Protein AF-A0A3M1PYC6-F1 (afdb_monomer)

Mean predicted aligned error: 16.78 Å

Sequence (121 aa):
MTETTEITPIEIKALVEDLHRRFEEFKHAHEAALAEERLQGAADPLLEEKMDRLSREMSRIEREIRALAAAPERPGPASSDEGGSEDPEYKQAFLDGYLRRGLERPLKELEAKALTTGVPA

Structure (mmCIF, N/CA/C/O backbone):
data_AF-A0A3M1PYC6-F1
#
_entry.id   AF-A0A3M1PYC6-F1
#
loop_
_atom_site.group_PDB
_atom_site.id
_atom_site.type_symbol
_atom_site.label_atom_id
_atom_site.label_alt_id
_atom_site.label_comp_id
_atom_site.label_asym_id
_atom_site.label_entity_id
_atom_site.label_seq_id
_atom_site.pdbx_PDB_ins_code
_atom_site.Cartn_x
_atom_site.Cartn_y
_atom_site.Cartn_z
_atom_site.occupancy
_atom_site.B_iso_or_equiv
_atom_site.auth_seq_id
_atom_site.auth_comp_id
_atom_site.auth_asym_id
_atom_site.auth_atom_id
_atom_site.pdbx_PDB_model_num
ATOM 1 N N . MET A 1 1 ? 10.520 8.390 -28.444 1.00 35.34 1 MET A N 1
ATOM 2 C CA . MET A 1 1 ? 11.169 8.813 -27.191 1.00 35.34 1 MET A CA 1
ATOM 3 C C . MET A 1 1 ? 10.460 8.095 -26.063 1.00 35.34 1 MET A C 1
ATOM 5 O O . MET A 1 1 ? 9.374 8.499 -25.681 1.00 35.34 1 MET A O 1
ATOM 9 N N . THR A 1 2 ? 10.985 6.943 -25.660 1.00 33.22 2 THR A N 1
ATOM 10 C CA . THR A 1 2 ? 10.527 6.216 -24.474 1.00 33.22 2 THR A CA 1
ATOM 11 C C . THR A 1 2 ? 11.379 6.718 -23.319 1.00 33.22 2 THR A C 1
ATOM 13 O O . THR A 1 2 ? 12.556 6.380 -23.242 1.00 33.22 2 THR A O 1
ATOM 16 N N . GLU A 1 3 ? 10.818 7.603 -22.499 1.00 43.28 3 GLU A N 1
ATOM 17 C CA . GLU A 1 3 ? 11.414 8.008 -21.228 1.00 43.28 3 GLU A CA 1
ATOM 18 C C . GLU A 1 3 ? 11.545 6.754 -20.358 1.00 43.28 3 GLU A C 1
ATOM 20 O O . GLU A 1 3 ? 10.562 6.226 -19.840 1.00 43.28 3 GLU A O 1
ATOM 25 N N . THR A 1 4 ? 12.762 6.226 -20.257 1.00 45.50 4 THR A N 1
ATOM 26 C CA . THR A 1 4 ? 13.138 5.336 -19.164 1.00 45.50 4 THR A CA 1
ATOM 27 C C . THR A 1 4 ? 13.011 6.177 -17.904 1.00 45.50 4 THR A C 1
ATOM 29 O O . THR A 1 4 ? 13.834 7.057 -17.672 1.00 45.50 4 THR A O 1
ATOM 32 N N . THR A 1 5 ? 11.942 5.972 -17.136 1.00 58.59 5 THR A N 1
ATOM 33 C CA . THR A 1 5 ? 11.813 6.529 -15.790 1.00 58.59 5 THR A CA 1
ATOM 34 C C . THR A 1 5 ? 12.964 5.970 -14.960 1.00 58.59 5 THR A C 1
ATOM 36 O O . THR A 1 5 ? 12.886 4.857 -14.440 1.00 58.59 5 THR A O 1
ATOM 39 N N . GLU A 1 6 ? 14.077 6.700 -14.914 1.00 56.94 6 GLU A N 1
ATOM 40 C CA . GLU A 1 6 ? 15.147 6.456 -13.960 1.00 56.94 6 GLU A CA 1
ATOM 41 C C . GLU A 1 6 ? 14.542 6.608 -12.573 1.00 56.94 6 GLU A C 1
ATOM 43 O O . GLU A 1 6 ? 14.152 7.697 -12.162 1.00 56.94 6 GLU A O 1
ATOM 48 N N . ILE A 1 7 ? 14.417 5.491 -11.868 1.00 61.50 7 ILE A N 1
ATOM 49 C CA . ILE A 1 7 ? 13.916 5.476 -10.503 1.00 61.50 7 ILE A CA 1
ATOM 50 C C . ILE A 1 7 ? 14.971 6.165 -9.654 1.00 61.50 7 ILE A C 1
ATOM 52 O O . ILE A 1 7 ? 16.032 5.599 -9.375 1.00 61.50 7 ILE A O 1
ATOM 56 N N . THR A 1 8 ? 14.709 7.408 -9.267 1.00 75.50 8 THR A N 1
ATOM 57 C CA . THR A 1 8 ? 15.704 8.164 -8.516 1.00 75.50 8 THR A CA 1
ATOM 58 C C . THR A 1 8 ? 15.659 7.761 -7.037 1.00 75.50 8 THR A C 1
ATOM 60 O O . THR A 1 8 ? 14.581 7.559 -6.470 1.00 75.50 8 THR A O 1
ATOM 63 N N . PRO A 1 9 ? 16.808 7.699 -6.338 1.00 73.50 9 PRO A N 1
ATOM 64 C CA . PRO A 1 9 ? 16.846 7.462 -4.889 1.00 73.50 9 PRO A CA 1
ATOM 65 C C . PRO A 1 9 ? 15.990 8.457 -4.082 1.00 73.50 9 PRO A C 1
ATOM 67 O O . PRO A 1 9 ? 15.574 8.168 -2.960 1.00 73.50 9 PRO A O 1
ATOM 70 N N . ILE A 1 10 ? 15.723 9.632 -4.661 1.00 81.44 10 ILE A N 1
ATOM 71 C CA . ILE A 1 10 ? 14.887 10.691 -4.093 1.00 81.44 10 ILE A CA 1
ATOM 72 C C . ILE A 1 10 ? 13.408 10.284 -4.100 1.00 81.44 10 ILE A C 1
ATOM 74 O O . ILE A 1 10 ? 12.738 10.453 -3.082 1.00 81.44 10 ILE A O 1
ATOM 78 N N . GLU A 1 11 ? 12.907 9.701 -5.191 1.00 79.00 11 GLU A N 1
ATOM 79 C CA . GLU A 1 11 ? 11.522 9.212 -5.278 1.00 79.00 11 GLU A CA 1
ATOM 80 C C . GLU A 1 11 ? 11.265 8.064 -4.305 1.00 79.00 11 GLU A C 1
ATOM 82 O O . GLU A 1 11 ? 10.254 8.061 -3.604 1.00 79.00 11 GLU A O 1
ATOM 87 N N . ILE A 1 12 ? 12.214 7.130 -4.184 1.00 80.62 12 ILE A N 1
ATOM 88 C CA . ILE A 1 12 ? 12.123 6.037 -3.207 1.00 80.62 12 ILE A CA 1
ATOM 89 C C . ILE A 1 12 ? 12.046 6.606 -1.786 1.00 80.62 12 ILE A C 1
ATOM 91 O O . ILE A 1 12 ? 11.201 6.189 -0.995 1.00 80.62 12 ILE A O 1
ATOM 95 N N . LYS A 1 13 ? 12.887 7.594 -1.459 1.00 86.69 13 LYS A N 1
ATOM 96 C CA . LYS A 1 13 ? 12.871 8.235 -0.139 1.00 86.69 13 LYS A CA 1
ATOM 97 C C . LYS A 1 13 ? 11.537 8.935 0.144 1.00 86.69 13 LYS A C 1
ATOM 99 O O . LYS A 1 13 ? 11.010 8.782 1.243 1.00 86.69 13 LYS A O 1
ATOM 104 N N . ALA A 1 14 ? 10.980 9.647 -0.836 1.00 88.00 14 ALA A N 1
ATOM 105 C CA . ALA A 1 14 ? 9.687 10.316 -0.703 1.00 88.00 14 ALA A CA 1
ATOM 106 C C . ALA A 1 14 ? 8.536 9.318 -0.483 1.00 88.00 14 ALA A C 1
ATOM 108 O O . ALA A 1 14 ? 7.695 9.532 0.388 1.00 88.00 14 ALA A O 1
ATOM 109 N N . LEU A 1 15 ? 8.525 8.197 -1.213 1.00 83.44 15 LEU A N 1
ATOM 110 C CA . LEU A 1 15 ? 7.536 7.128 -1.029 1.00 83.44 15 LEU A CA 1
ATOM 111 C C . LEU A 1 15 ? 7.633 6.473 0.355 1.00 83.44 15 LEU A C 1
ATOM 113 O O . LEU A 1 15 ? 6.611 6.175 0.972 1.00 83.44 15 LEU A O 1
ATOM 117 N N . VAL A 1 16 ? 8.850 6.266 0.864 1.00 86.00 16 VAL A N 1
ATOM 118 C CA . VAL A 1 16 ? 9.071 5.707 2.206 1.00 86.00 16 VAL A CA 1
ATOM 119 C C . VAL A 1 16 ? 8.617 6.678 3.298 1.00 86.00 16 VAL A C 1
ATOM 121 O O . VAL A 1 16 ? 8.007 6.260 4.279 1.00 86.00 16 VAL A O 1
ATOM 124 N N . GLU A 1 17 ? 8.868 7.976 3.138 1.00 91.50 17 GLU A N 1
ATOM 125 C CA . GLU A 1 17 ? 8.376 8.996 4.068 1.00 91.50 17 GLU A CA 1
ATOM 126 C C . GLU A 1 17 ? 6.841 9.081 4.071 1.00 91.50 17 GLU A C 1
ATOM 128 O O . GLU A 1 17 ? 6.220 9.156 5.133 1.00 91.50 17 GLU A O 1
ATOM 133 N N . ASP A 1 18 ? 6.217 8.978 2.897 1.00 88.38 18 ASP A N 1
ATOM 134 C CA . ASP A 1 18 ? 4.762 8.923 2.753 1.00 88.38 18 ASP A CA 1
ATOM 135 C C . ASP A 1 18 ? 4.154 7.677 3.419 1.00 88.38 18 ASP A C 1
ATOM 137 O O . ASP A 1 18 ? 3.142 7.767 4.121 1.00 88.38 18 ASP A O 1
ATOM 141 N N . LEU A 1 19 ? 4.813 6.523 3.266 1.00 85.38 19 LEU A N 1
ATOM 142 C CA . LEU A 1 19 ? 4.452 5.283 3.951 1.00 85.38 19 LEU A CA 1
ATOM 143 C C . LEU A 1 19 ? 4.547 5.434 5.475 1.00 85.38 19 LEU A C 1
ATOM 145 O O . LEU A 1 19 ? 3.606 5.068 6.178 1.00 85.38 19 LEU A O 1
ATOM 149 N N . HIS A 1 20 ? 5.648 5.993 5.989 1.00 91.62 20 HIS A N 1
ATOM 150 C CA . HIS A 1 20 ? 5.818 6.220 7.425 1.00 91.62 20 HIS A CA 1
ATOM 151 C C . HIS A 1 20 ? 4.739 7.146 7.988 1.00 91.62 20 HIS A C 1
ATOM 153 O O . HIS A 1 20 ? 4.154 6.832 9.022 1.00 91.62 20 HIS A O 1
ATOM 159 N N . ARG A 1 21 ? 4.417 8.246 7.297 1.00 91.19 21 ARG A N 1
ATOM 160 C CA . ARG A 1 21 ? 3.365 9.169 7.739 1.00 91.19 21 ARG A CA 1
ATOM 161 C C . ARG A 1 21 ? 2.008 8.471 7.841 1.00 91.19 21 ARG A C 1
ATOM 163 O O . ARG A 1 21 ? 1.361 8.550 8.882 1.00 91.19 21 ARG A O 1
ATOM 170 N N . ARG A 1 22 ? 1.610 7.729 6.800 1.00 84.50 22 ARG A N 1
ATOM 171 C CA . ARG A 1 22 ? 0.362 6.945 6.815 1.00 84.50 22 ARG A CA 1
ATOM 172 C C . ARG A 1 22 ? 0.356 5.884 7.920 1.00 84.50 22 ARG A C 1
ATOM 174 O O . ARG A 1 22 ? -0.689 5.628 8.509 1.00 84.50 22 ARG A O 1
ATOM 181 N N . PHE A 1 23 ? 1.503 5.277 8.221 1.00 87.75 23 PHE A N 1
ATOM 182 C CA . PHE A 1 23 ? 1.616 4.279 9.283 1.00 87.75 23 PHE A CA 1
ATOM 183 C C . PHE A 1 23 ? 1.438 4.876 10.686 1.00 87.75 23 PHE A C 1
ATOM 185 O O . PHE A 1 23 ? 0.773 4.274 11.529 1.00 87.75 23 PHE A O 1
ATOM 192 N N . GLU A 1 24 ? 1.980 6.067 10.944 1.00 92.19 24 GLU A N 1
ATOM 193 C CA . GLU A 1 24 ? 1.736 6.763 12.213 1.00 92.19 24 GLU A CA 1
ATOM 194 C C . GLU A 1 24 ? 0.266 7.190 12.352 1.00 92.19 24 GLU A C 1
ATOM 196 O O . GLU A 1 24 ? -0.338 7.008 13.409 1.00 92.19 24 GLU A O 1
ATOM 201 N N . GLU A 1 25 ? -0.356 7.673 11.272 1.00 88.50 25 GLU A N 1
ATOM 202 C CA . GLU A 1 25 ? -1.794 7.978 11.254 1.00 88.50 25 GLU A CA 1
ATOM 203 C C . GLU A 1 25 ? -2.659 6.732 11.518 1.00 88.50 25 GLU A C 1
ATOM 205 O O . GLU A 1 25 ? -3.645 6.807 12.258 1.00 88.50 25 GLU A O 1
ATOM 210 N N . PHE A 1 26 ? -2.273 5.580 10.959 1.00 82.69 26 PHE A N 1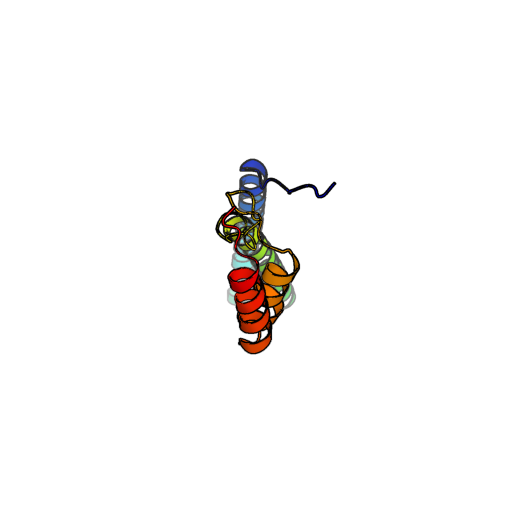
ATOM 211 C CA . PHE A 1 26 ? -2.919 4.293 11.219 1.00 82.69 26 PHE A CA 1
ATOM 212 C C . PHE A 1 26 ? -2.833 3.910 12.697 1.00 82.69 26 PHE A C 1
ATOM 214 O O . PHE A 1 26 ? -3.856 3.588 13.296 1.00 82.69 26 PHE A O 1
ATOM 221 N N . LYS A 1 27 ? -1.647 4.001 13.315 1.00 90.25 27 LYS A N 1
ATOM 222 C CA . LYS A 1 27 ? -1.480 3.693 14.745 1.00 90.25 27 LYS A CA 1
ATOM 223 C C . LYS A 1 27 ? -2.361 4.565 15.626 1.00 90.25 27 LYS A C 1
ATOM 225 O O . LYS A 1 27 ? -3.071 4.032 16.471 1.00 90.25 27 LYS A O 1
ATOM 230 N N . HIS A 1 28 ? -2.358 5.879 15.409 1.00 87.94 28 HIS A N 1
ATOM 231 C CA . HIS A 1 28 ? -3.168 6.796 16.211 1.00 87.94 28 HIS A CA 1
ATOM 232 C C . HIS A 1 28 ? -4.664 6.494 16.118 1.00 87.94 28 HIS A C 1
ATOM 234 O O . HIS A 1 28 ? -5.369 6.499 17.126 1.00 87.94 28 HIS A O 1
ATOM 240 N N . ALA A 1 29 ? -5.161 6.208 14.917 1.00 79.06 29 ALA A N 1
ATOM 241 C CA . ALA A 1 29 ? -6.561 5.855 14.742 1.00 79.06 29 ALA A CA 1
ATOM 242 C C . ALA A 1 29 ? -6.884 4.454 15.302 1.00 79.06 29 ALA A C 1
ATOM 244 O O . ALA A 1 29 ? -7.958 4.264 15.863 1.00 79.06 29 ALA A O 1
ATOM 245 N N . HIS A 1 30 ? -5.950 3.503 15.244 1.00 81.19 30 HIS A N 1
ATOM 246 C CA . HIS A 1 30 ? -6.103 2.182 15.854 1.00 81.19 30 HIS A CA 1
ATOM 247 C C . HIS A 1 30 ? -6.105 2.238 17.391 1.00 81.19 30 HIS A C 1
ATOM 249 O O . HIS A 1 30 ? -6.873 1.535 18.043 1.00 81.19 30 HIS A O 1
ATOM 255 N N . GLU A 1 31 ? -5.275 3.092 17.993 1.00 86.81 31 GLU A N 1
ATOM 256 C CA . GLU A 1 31 ? -5.301 3.349 19.436 1.00 86.81 31 GLU A CA 1
ATOM 257 C C . GLU A 1 31 ? -6.645 3.940 19.879 1.00 86.81 31 GLU A C 1
ATOM 259 O O . GLU A 1 31 ? -7.175 3.527 20.912 1.00 86.81 31 GLU A O 1
ATOM 264 N N . ALA A 1 32 ? -7.225 4.844 19.081 1.00 78.69 32 ALA A N 1
ATOM 265 C CA . ALA A 1 32 ? -8.561 5.383 19.326 1.00 78.69 32 ALA A CA 1
ATOM 266 C C . ALA A 1 32 ? -9.652 4.299 19.223 1.00 78.69 32 ALA A C 1
ATOM 268 O O . ALA A 1 32 ? -10.470 4.187 20.134 1.00 78.69 32 ALA A O 1
ATOM 269 N N . ALA A 1 33 ? -9.604 3.437 18.198 1.00 76.69 33 ALA A N 1
ATOM 270 C CA . ALA A 1 33 ? -10.529 2.303 18.046 1.00 76.69 33 ALA A CA 1
ATOM 271 C C . ALA A 1 33 ? -10.470 1.358 19.247 1.00 76.69 33 ALA A C 1
ATOM 273 O O . ALA A 1 33 ? -11.491 0.997 19.822 1.00 76.69 33 ALA A O 1
ATOM 274 N N . LEU A 1 34 ? -9.257 1.003 19.672 1.00 80.56 34 LEU A N 1
ATOM 275 C CA . LEU A 1 34 ? -9.027 0.156 20.838 1.00 80.56 34 LEU A CA 1
ATOM 276 C C . LEU A 1 34 ? -9.472 0.813 22.153 1.00 80.56 34 LEU A C 1
ATOM 278 O O . LEU A 1 34 ? -9.740 0.113 23.131 1.00 80.56 34 LEU A O 1
ATOM 282 N N . ALA A 1 35 ? -9.480 2.143 22.242 1.00 80.94 35 ALA A N 1
ATOM 283 C CA . ALA A 1 35 ? -10.007 2.851 23.405 1.00 80.94 35 ALA A CA 1
ATOM 284 C C . ALA A 1 35 ? -11.543 2.826 23.419 1.00 80.94 35 ALA A C 1
ATOM 286 O O . ALA A 1 35 ? -12.135 2.570 24.468 1.00 80.94 35 ALA A O 1
ATOM 287 N N . GLU A 1 36 ? -12.178 3.021 22.263 1.00 72.25 36 GLU A N 1
ATOM 288 C CA . GLU A 1 36 ? -13.632 2.927 22.099 1.00 72.25 36 GLU A CA 1
ATOM 289 C C . GLU A 1 36 ? -14.146 1.504 22.323 1.00 72.2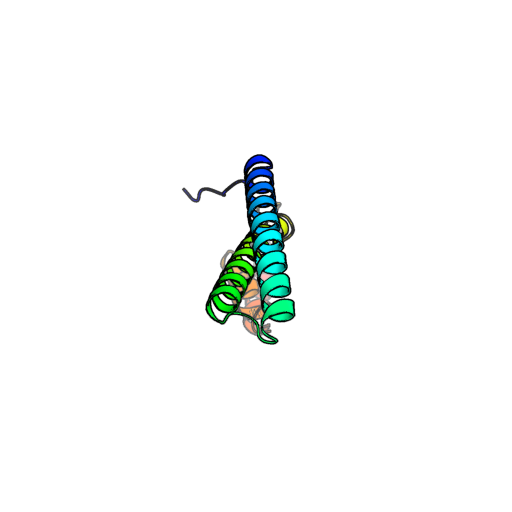5 36 GLU A C 1
ATOM 291 O O . GLU A 1 36 ? -15.098 1.316 23.078 1.00 72.25 36 GLU A O 1
ATOM 296 N N . GLU A 1 37 ? -13.468 0.491 21.782 1.00 76.75 37 GLU A N 1
ATOM 297 C CA . GLU A 1 37 ? -13.815 -0.917 21.987 1.00 76.75 37 GLU A CA 1
ATOM 298 C C . GLU A 1 37 ? -13.716 -1.308 23.467 1.00 76.75 37 GLU A C 1
ATOM 300 O O . GLU A 1 37 ? -14.588 -1.997 23.992 1.00 76.75 37 GLU A O 1
ATOM 305 N N . ARG A 1 38 ? -12.706 -0.814 24.195 1.00 74.62 38 ARG A N 1
ATOM 306 C CA . ARG A 1 38 ? -12.612 -1.034 25.649 1.00 74.62 38 ARG A CA 1
ATOM 307 C C . ARG A 1 38 ? -13.724 -0.341 26.432 1.00 74.62 38 ARG A C 1
ATOM 309 O O . ARG A 1 38 ? -14.074 -0.817 27.510 1.00 74.62 38 ARG A O 1
ATOM 316 N N . LEU A 1 39 ? -14.245 0.777 25.928 1.00 77.25 39 LEU A N 1
ATOM 317 C CA . LEU A 1 39 ? -15.284 1.558 26.595 1.00 77.25 39 LEU A CA 1
ATOM 318 C C . LEU A 1 39 ? -16.694 1.025 26.298 1.00 77.25 39 LEU A C 1
ATOM 320 O O . LEU A 1 39 ? -17.526 0.979 27.200 1.00 77.25 39 LEU A O 1
ATOM 324 N N . GLN A 1 40 ? -16.965 0.638 25.050 1.00 73.25 40 GLN A N 1
ATOM 325 C CA . GLN A 1 40 ? -18.295 0.247 24.567 1.00 73.25 40 GLN A CA 1
ATOM 326 C C . GLN A 1 40 ? -18.447 -1.256 24.291 1.00 73.25 40 GLN A C 1
ATOM 328 O O . GLN A 1 40 ? -19.567 -1.732 24.124 1.00 73.25 40 GLN A O 1
ATOM 333 N N . GLY A 1 41 ? -17.351 -2.019 24.271 1.00 70.94 41 GLY A N 1
ATOM 334 C CA . GLY A 1 41 ? -17.343 -3.456 23.977 1.00 70.94 41 GLY A CA 1
ATOM 335 C C . GLY A 1 41 ? -17.443 -3.808 22.488 1.00 70.94 41 GLY A C 1
ATOM 336 O O . GLY A 1 41 ? -17.523 -4.989 22.162 1.00 70.94 41 GLY A O 1
ATOM 337 N N . ALA A 1 42 ? -17.457 -2.811 21.597 1.00 68.38 42 ALA A N 1
ATOM 338 C CA . ALA A 1 42 ? -17.456 -2.971 20.145 1.00 68.38 42 ALA A CA 1
ATOM 339 C C . ALA A 1 42 ? -16.690 -1.810 19.492 1.00 68.38 42 ALA A C 1
ATOM 341 O O . ALA A 1 42 ? -16.762 -0.680 19.976 1.00 68.38 42 ALA A O 1
ATOM 342 N N . ALA A 1 43 ? -15.955 -2.093 18.415 1.00 65.75 43 ALA A N 1
ATOM 343 C CA . ALA A 1 43 ? -15.262 -1.074 17.633 1.00 65.75 43 ALA A CA 1
ATOM 344 C C . ALA A 1 43 ? -16.257 -0.293 16.754 1.00 65.75 43 ALA A C 1
ATOM 346 O O . ALA A 1 43 ? -17.211 -0.874 16.231 1.00 65.75 43 ALA A O 1
ATOM 347 N N . ASP A 1 44 ? -16.042 1.015 16.582 1.00 77.62 44 ASP A N 1
ATOM 348 C CA . ASP A 1 44 ? -16.845 1.833 15.667 1.00 77.62 44 ASP A CA 1
ATOM 349 C C . ASP A 1 44 ? -16.618 1.369 14.207 1.00 77.62 44 ASP A C 1
ATOM 351 O O . ASP A 1 44 ? -15.475 1.398 13.730 1.00 77.62 44 ASP A O 1
ATOM 355 N N . PRO A 1 45 ? -17.676 0.974 13.466 1.00 79.06 45 PRO A N 1
ATOM 356 C CA . PRO A 1 45 ? -17.557 0.551 12.070 1.00 79.06 45 PRO A CA 1
ATOM 357 C C . PRO A 1 45 ? -16.959 1.627 11.148 1.00 79.06 45 PRO A C 1
ATOM 359 O O . PRO A 1 45 ? -16.345 1.287 10.137 1.00 79.06 45 PRO A O 1
ATOM 362 N N . LEU A 1 46 ? -17.086 2.920 11.476 1.00 81.06 46 LEU A N 1
ATOM 363 C CA . LEU A 1 46 ? -16.448 3.999 10.711 1.00 81.06 46 LEU A CA 1
ATOM 364 C C . LEU A 1 46 ? -14.930 4.033 10.917 1.00 81.06 46 LEU A C 1
ATOM 366 O O . LEU A 1 46 ? -14.181 4.353 9.987 1.00 81.06 46 LEU A O 1
ATOM 370 N N . LEU A 1 47 ? -14.457 3.703 12.123 1.00 77.12 47 LEU A N 1
ATOM 371 C CA . LEU A 1 47 ? -13.026 3.560 12.376 1.00 77.12 47 LEU A CA 1
ATOM 372 C C . LEU A 1 47 ? -12.471 2.331 11.661 1.00 77.12 47 LEU A C 1
ATOM 374 O O . LEU A 1 47 ? -11.397 2.419 11.066 1.00 77.12 47 LEU A O 1
ATOM 378 N N . GLU A 1 48 ? -13.211 1.225 11.662 1.00 78.62 48 GLU A N 1
ATOM 379 C CA . GLU A 1 48 ? -12.841 0.007 10.939 1.00 78.62 48 GLU A CA 1
ATOM 380 C C . GLU A 1 48 ? -12.739 0.258 9.424 1.00 78.62 48 GLU A C 1
ATOM 382 O O . GLU A 1 48 ? -11.718 -0.058 8.813 1.00 78.62 48 GLU A O 1
ATOM 387 N N . GLU A 1 49 ? -13.711 0.955 8.824 1.00 84.94 49 GLU A N 1
ATOM 388 C CA . GLU A 1 49 ? -13.657 1.353 7.410 1.00 84.94 49 GLU A CA 1
ATOM 389 C C . GLU A 1 49 ? -12.440 2.245 7.106 1.00 84.94 49 GLU A C 1
ATOM 391 O O . GLU A 1 49 ? -11.763 2.088 6.081 1.00 84.94 49 GLU A O 1
ATOM 396 N N . LYS A 1 50 ? -12.117 3.177 8.012 1.00 80.31 50 LYS A N 1
ATOM 397 C CA . LYS A 1 50 ? -10.925 4.021 7.884 1.00 80.31 50 LYS A CA 1
ATOM 398 C C . LYS A 1 50 ? -9.647 3.178 7.933 1.00 80.31 50 LYS A C 1
ATOM 400 O O . LYS A 1 50 ? -8.750 3.413 7.124 1.00 80.31 50 LYS A O 1
ATOM 405 N N . MET A 1 51 ? -9.560 2.193 8.827 1.00 78.62 51 MET A N 1
ATOM 406 C CA . MET A 1 51 ? -8.412 1.279 8.916 1.00 78.62 51 MET A CA 1
ATOM 407 C C . MET A 1 51 ? -8.256 0.448 7.647 1.00 78.62 51 MET A C 1
ATOM 409 O O . MET A 1 51 ? -7.158 0.376 7.089 1.00 78.62 51 MET A O 1
ATOM 413 N N . ASP A 1 52 ? -9.356 -0.089 7.133 1.00 86.88 52 ASP A N 1
ATOM 414 C CA . ASP A 1 52 ? -9.386 -0.823 5.873 1.00 86.88 52 ASP A CA 1
ATOM 415 C C . ASP A 1 52 ? -8.894 0.029 4.702 1.00 86.88 52 ASP A C 1
ATOM 417 O O . ASP A 1 52 ? -8.117 -0.432 3.858 1.00 86.88 52 ASP A O 1
ATOM 421 N N . ARG A 1 53 ? -9.300 1.302 4.652 1.00 90.81 53 ARG A N 1
ATOM 422 C CA . ARG A 1 53 ? -8.826 2.238 3.632 1.00 90.81 53 ARG A CA 1
ATOM 423 C C . ARG A 1 53 ? -7.320 2.473 3.735 1.00 90.81 53 ARG A C 1
ATOM 425 O O . ARG A 1 53 ? -6.632 2.357 2.720 1.00 90.81 53 ARG A O 1
ATOM 432 N N . LEU A 1 54 ? -6.804 2.768 4.931 1.00 84.69 54 LEU A N 1
ATOM 433 C CA . LEU A 1 54 ? -5.365 2.971 5.131 1.00 84.69 54 LEU A CA 1
ATOM 434 C C . LEU A 1 54 ? -4.563 1.711 4.772 1.00 84.69 54 LEU A C 1
ATOM 436 O O . LEU A 1 54 ? -3.553 1.811 4.078 1.00 84.69 54 LEU A O 1
ATOM 440 N N . SER A 1 55 ? -5.042 0.526 5.153 1.00 85.56 55 SER A N 1
ATOM 441 C CA . SER A 1 55 ? -4.416 -0.760 4.819 1.00 85.56 55 SER A CA 1
ATOM 442 C C . SER A 1 55 ? -4.308 -0.986 3.303 1.00 85.56 55 SER A C 1
ATOM 444 O O . SER A 1 55 ? -3.256 -1.380 2.780 1.00 85.56 55 SER A O 1
ATOM 446 N N . ARG A 1 56 ? -5.370 -0.658 2.552 1.00 91.62 56 ARG A N 1
ATOM 447 C CA . ARG A 1 56 ? -5.366 -0.725 1.080 1.00 91.62 56 ARG A CA 1
ATOM 448 C C . ARG A 1 56 ? -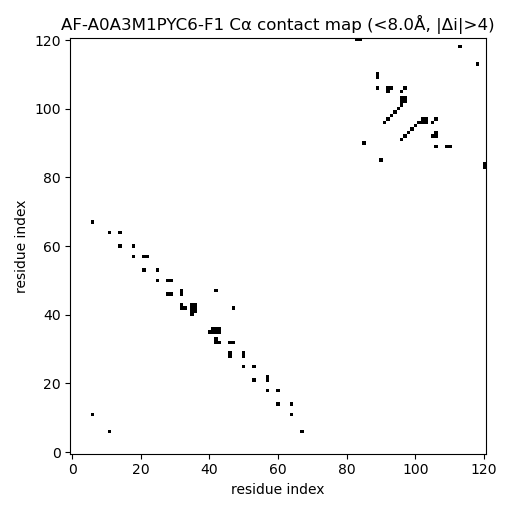4.374 0.258 0.461 1.00 91.62 56 ARG A C 1
ATOM 450 O O . ARG A 1 56 ? -3.684 -0.105 -0.496 1.00 91.62 56 ARG A O 1
ATOM 457 N N . GLU A 1 57 ? -4.289 1.477 0.992 1.00 90.25 57 GLU A N 1
ATOM 458 C CA . GLU A 1 57 ? -3.328 2.489 0.538 1.00 90.25 57 GLU A CA 1
ATOM 459 C C . GLU A 1 57 ? -1.880 2.067 0.829 1.00 90.25 57 GLU A C 1
ATOM 461 O O . GLU A 1 57 ? -1.045 2.120 -0.072 1.00 90.25 57 GLU A O 1
ATOM 466 N N . MET A 1 58 ? -1.586 1.551 2.026 1.00 81.25 58 MET A N 1
ATOM 467 C CA . MET A 1 58 ? -0.262 1.013 2.369 1.00 81.25 58 MET A CA 1
ATOM 468 C C . MET A 1 58 ? 0.143 -0.131 1.437 1.00 81.25 58 MET A C 1
ATOM 470 O O . MET A 1 58 ? 1.236 -0.119 0.874 1.00 81.25 58 MET A O 1
ATOM 474 N N . SER A 1 59 ? -0.769 -1.074 1.192 1.00 89.06 59 SER A N 1
ATOM 475 C CA . SER A 1 59 ? -0.532 -2.186 0.267 1.00 89.06 59 SER A CA 1
ATOM 476 C C . SER A 1 59 ? -0.253 -1.706 -1.164 1.00 89.06 59 SER A C 1
ATOM 478 O O . SER A 1 59 ? 0.474 -2.355 -1.915 1.00 89.06 59 SER A O 1
ATOM 480 N N . ARG A 1 60 ? -0.849 -0.581 -1.585 1.00 90.38 60 ARG A N 1
ATOM 481 C CA . ARG A 1 60 ? -0.589 0.034 -2.895 1.00 90.38 60 ARG A CA 1
ATOM 482 C C . ARG A 1 60 ? 0.830 0.596 -2.965 1.00 90.38 60 ARG A C 1
ATOM 484 O O . ARG A 1 60 ? 1.519 0.295 -3.934 1.00 90.38 60 ARG A O 1
ATOM 491 N N . ILE A 1 61 ? 1.264 1.329 -1.942 1.00 85.38 61 ILE A N 1
ATOM 492 C CA . ILE A 1 61 ? 2.626 1.879 -1.865 1.00 85.38 61 ILE A CA 1
ATOM 493 C C . ILE A 1 61 ? 3.662 0.752 -1.826 1.00 85.38 61 ILE A C 1
ATOM 495 O O . ILE A 1 61 ? 4.651 0.811 -2.545 1.00 85.38 61 ILE A O 1
ATOM 499 N N . GLU A 1 62 ? 3.427 -0.313 -1.051 1.00 86.44 62 GLU A N 1
ATOM 500 C CA . GLU A 1 62 ? 4.341 -1.461 -0.997 1.00 86.44 62 GLU A CA 1
ATOM 501 C C . GLU A 1 62 ? 4.523 -2.103 -2.380 1.00 86.44 62 GLU A C 1
ATOM 503 O O . GLU A 1 62 ? 5.642 -2.417 -2.787 1.00 86.44 62 GLU A O 1
ATOM 508 N N . ARG A 1 63 ? 3.431 -2.261 -3.142 1.00 87.44 63 ARG A N 1
ATOM 509 C CA . ARG A 1 63 ? 3.503 -2.769 -4.519 1.00 87.44 63 ARG A CA 1
ATOM 510 C C . ARG A 1 63 ? 4.279 -1.835 -5.440 1.00 87.44 63 ARG A C 1
ATOM 512 O O . ARG A 1 63 ? 5.028 -2.331 -6.275 1.00 87.44 63 ARG A O 1
ATOM 519 N N . GLU A 1 64 ? 4.109 -0.523 -5.298 1.00 84.94 64 GLU A N 1
ATOM 520 C CA . GLU A 1 64 ? 4.872 0.467 -6.064 1.00 84.94 64 GLU A CA 1
ATOM 521 C C . GLU A 1 64 ? 6.364 0.375 -5.724 1.00 84.94 64 GLU A C 1
ATOM 523 O O . GLU A 1 64 ? 7.173 0.191 -6.627 1.00 84.94 64 GLU A O 1
ATOM 528 N N . ILE A 1 65 ? 6.732 0.351 -4.439 1.00 82.44 65 ILE A N 1
ATOM 529 C CA . ILE A 1 65 ? 8.124 0.172 -3.996 1.00 82.44 65 ILE A CA 1
ATOM 530 C C . ILE A 1 65 ? 8.705 -1.144 -4.527 1.00 82.44 65 ILE A C 1
ATOM 532 O O . ILE A 1 65 ? 9.818 -1.156 -5.045 1.00 82.44 65 ILE A O 1
ATOM 536 N N . ARG A 1 66 ? 7.961 -2.255 -4.453 1.00 82.56 66 ARG A N 1
ATOM 537 C CA . ARG A 1 66 ? 8.415 -3.554 -4.971 1.00 82.56 66 ARG A CA 1
ATOM 538 C C . ARG A 1 66 ? 8.605 -3.533 -6.486 1.00 82.56 66 ARG A C 1
ATOM 540 O O . ARG A 1 66 ? 9.570 -4.108 -6.976 1.00 82.56 66 ARG A O 1
ATOM 547 N N . ALA A 1 67 ? 7.706 -2.891 -7.229 1.00 81.69 67 ALA A N 1
ATOM 548 C CA . ALA A 1 67 ? 7.838 -2.745 -8.676 1.00 81.69 67 ALA A CA 1
ATOM 549 C C . ALA A 1 67 ? 9.074 -1.912 -9.041 1.00 81.69 67 ALA A C 1
ATOM 551 O O . ALA A 1 67 ? 9.794 -2.271 -9.970 1.00 81.69 67 ALA A O 1
ATOM 552 N N . LEU A 1 68 ? 9.344 -0.854 -8.273 1.00 77.56 68 LEU A N 1
ATOM 553 C CA . LEU A 1 68 ? 10.528 -0.020 -8.434 1.00 77.56 68 LEU A CA 1
ATOM 554 C C . LEU A 1 68 ? 11.820 -0.776 -8.077 1.00 77.56 68 LEU A C 1
ATOM 556 O O . LEU A 1 68 ? 12.801 -0.682 -8.803 1.00 77.56 68 LEU A O 1
ATOM 560 N N . ALA A 1 69 ? 11.814 -1.577 -7.010 1.00 76.06 69 ALA A N 1
ATOM 561 C CA . ALA A 1 69 ? 12.953 -2.406 -6.609 1.00 76.06 69 ALA A CA 1
ATOM 562 C C . ALA A 1 69 ? 13.222 -3.571 -7.579 1.00 76.06 69 ALA A C 1
ATOM 564 O O . ALA A 1 69 ? 14.372 -3.932 -7.802 1.00 76.06 69 ALA A O 1
ATOM 565 N N . ALA A 1 70 ? 12.178 -4.136 -8.193 1.00 71.50 70 ALA A N 1
ATOM 566 C CA . ALA A 1 70 ? 12.297 -5.214 -9.175 1.00 71.50 70 ALA A CA 1
ATOM 567 C C . ALA A 1 70 ? 12.626 -4.720 -10.595 1.00 71.50 70 ALA A C 1
ATOM 569 O O . ALA A 1 70 ? 13.022 -5.518 -11.441 1.00 71.50 70 ALA A O 1
ATOM 570 N N . ALA A 1 71 ? 12.449 -3.430 -10.895 1.00 60.75 71 ALA A N 1
ATOM 571 C CA . ALA A 1 71 ? 12.807 -2.853 -12.189 1.00 60.75 71 ALA A CA 1
ATOM 572 C C . ALA A 1 71 ? 14.307 -2.990 -12.542 1.00 60.75 71 ALA A C 1
ATOM 574 O O . ALA A 1 71 ? 14.579 -3.387 -13.673 1.00 60.75 71 ALA A O 1
ATOM 575 N N . PRO A 1 72 ? 15.273 -2.742 -11.632 1.00 57.19 72 PRO A N 1
ATOM 576 C CA . PRO A 1 72 ? 16.694 -2.975 -11.909 1.00 57.19 72 PRO A CA 1
ATOM 577 C C . PRO A 1 72 ? 17.100 -4.458 -11.883 1.00 57.19 72 PRO A C 1
ATOM 579 O O . PRO A 1 72 ? 18.085 -4.822 -12.517 1.00 57.19 72 PRO A O 1
ATOM 582 N N . GLU A 1 73 ? 16.368 -5.321 -11.166 1.00 55.66 73 GLU A N 1
ATOM 583 C CA . GLU A 1 73 ? 16.679 -6.759 -11.057 1.00 55.66 73 GLU A CA 1
ATOM 584 C C . GLU A 1 73 ? 16.018 -7.622 -12.132 1.00 55.66 73 GLU A C 1
ATOM 586 O O . GLU A 1 73 ? 16.395 -8.780 -12.311 1.00 55.66 73 GLU A O 1
ATOM 591 N N . ARG A 1 74 ? 15.032 -7.093 -12.866 1.00 53.03 74 ARG A N 1
ATOM 592 C CA . ARG A 1 74 ? 14.570 -7.742 -14.090 1.00 53.03 74 ARG A CA 1
ATOM 593 C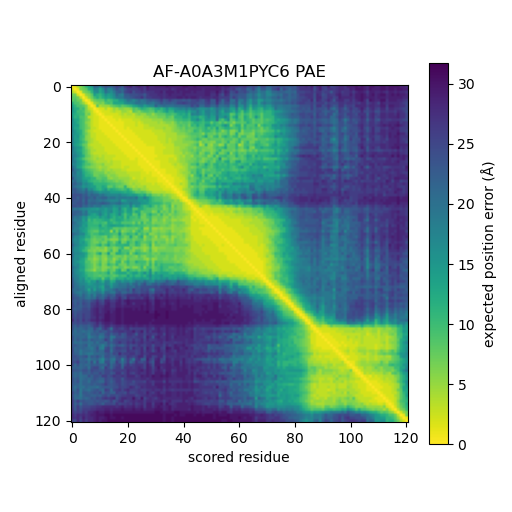 C . ARG A 1 74 ? 15.701 -7.605 -15.105 1.00 53.03 74 ARG A C 1
ATOM 595 O O . ARG A 1 74 ? 15.899 -6.490 -15.591 1.00 53.03 74 ARG A O 1
ATOM 602 N N . PRO A 1 75 ? 16.394 -8.692 -15.504 1.00 54.88 75 PRO A N 1
ATOM 603 C CA . PRO A 1 75 ? 17.032 -8.664 -16.806 1.00 54.88 75 PRO A CA 1
ATOM 604 C C . PRO A 1 75 ? 15.922 -8.248 -17.772 1.00 54.88 75 PRO A C 1
ATOM 606 O O . PRO A 1 75 ? 14.871 -8.899 -17.841 1.00 54.88 75 PRO A O 1
ATOM 609 N N . GLY A 1 76 ? 16.088 -7.094 -18.424 1.00 53.22 76 GLY A N 1
ATOM 610 C CA . GLY A 1 76 ? 15.182 -6.693 -19.491 1.00 53.22 76 GLY A CA 1
ATOM 611 C C . GLY A 1 76 ? 15.033 -7.869 -20.462 1.00 53.22 76 GLY A C 1
ATOM 612 O O . GLY A 1 76 ? 15.930 -8.718 -20.510 1.00 53.22 76 GLY A O 1
ATOM 613 N N . PRO A 1 77 ? 13.926 -7.986 -21.220 1.00 51.94 77 PRO A N 1
ATOM 614 C CA . PRO A 1 77 ? 13.930 -8.906 -22.355 1.00 51.94 77 PRO A CA 1
ATOM 615 C C . PRO A 1 77 ? 15.175 -8.549 -23.154 1.00 51.94 77 PRO A C 1
ATOM 617 O O . PRO A 1 77 ? 15.210 -7.420 -23.627 1.00 51.94 77 PRO A O 1
ATOM 620 N N . ALA A 1 78 ? 16.196 -9.420 -23.138 1.00 51.75 78 ALA A N 1
ATOM 621 C CA . ALA A 1 78 ? 17.583 -9.061 -23.413 1.00 51.75 78 ALA A CA 1
ATOM 622 C C . ALA A 1 78 ? 17.626 -8.052 -24.558 1.00 51.75 78 ALA A C 1
ATOM 624 O O . ALA A 1 78 ? 17.429 -8.417 -25.717 1.00 51.75 78 ALA A O 1
ATOM 625 N N . SER A 1 79 ? 17.748 -6.766 -24.218 1.00 48.19 79 SER A N 1
ATOM 626 C CA . SER A 1 79 ? 17.912 -5.718 -25.204 1.00 48.19 79 SER A CA 1
ATOM 627 C C . SER A 1 79 ? 19.312 -5.964 -25.706 1.00 48.19 79 SER A C 1
ATOM 629 O O . SER A 1 79 ? 20.286 -5.639 -25.032 1.00 48.19 79 SER A O 1
ATOM 631 N N . SER A 1 80 ? 19.362 -6.715 -26.801 1.00 49.69 80 SER A N 1
ATOM 632 C CA . SER A 1 80 ? 20.560 -7.116 -27.499 1.00 49.69 80 SER A CA 1
ATOM 633 C C . SER A 1 80 ? 21.308 -5.863 -27.923 1.00 49.69 80 SER A C 1
ATOM 635 O O . SER A 1 80 ? 21.049 -5.327 -28.992 1.00 49.69 80 SER A O 1
ATOM 637 N N . ASP A 1 81 ? 22.216 -5.405 -27.081 1.00 47.88 81 ASP A N 1
ATOM 638 C CA . ASP A 1 81 ? 23.254 -4.460 -27.473 1.00 47.88 81 ASP A CA 1
ATOM 639 C C . ASP A 1 81 ? 24.598 -4.924 -26.906 1.00 47.88 81 ASP A C 1
ATOM 641 O O . ASP A 1 81 ? 25.409 -4.142 -26.439 1.00 47.88 81 ASP A O 1
ATOM 645 N N . GLU A 1 82 ? 24.833 -6.239 -26.929 1.00 42.72 82 GLU A N 1
ATOM 646 C CA . GLU A 1 82 ? 26.167 -6.817 -26.778 1.00 42.72 82 GLU A CA 1
ATOM 647 C C . GLU A 1 82 ? 26.302 -8.006 -27.736 1.00 42.72 82 GLU A C 1
ATOM 649 O O . GLU A 1 82 ? 26.013 -9.147 -27.394 1.00 42.72 82 GLU A O 1
ATOM 654 N N . GLY A 1 83 ? 26.726 -7.700 -28.966 1.00 44.78 83 GLY A N 1
ATOM 655 C CA . GLY A 1 83 ? 27.447 -8.626 -29.844 1.00 44.78 83 GLY A CA 1
ATOM 656 C C . GLY A 1 83 ? 26.625 -9.704 -30.554 1.00 44.78 83 GLY A C 1
ATOM 657 O O . GLY A 1 83 ? 26.437 -10.796 -30.034 1.00 44.78 83 GLY A O 1
ATOM 658 N N . GLY A 1 84 ? 26.260 -9.437 -31.808 1.00 44.91 84 GLY A N 1
ATOM 659 C CA . GLY A 1 84 ? 25.866 -10.474 -32.764 1.00 44.91 84 GLY A CA 1
ATOM 660 C C . GLY A 1 84 ? 24.725 -10.017 -33.656 1.00 44.91 84 GLY A C 1
ATOM 661 O O . GLY A 1 84 ? 23.658 -9.630 -33.174 1.00 44.91 84 GLY A O 1
ATOM 662 N N . SER A 1 85 ? 24.953 -10.054 -34.964 1.00 46.91 85 SER A N 1
ATOM 663 C CA . SER A 1 85 ? 23.967 -9.752 -36.004 1.00 46.91 85 SER A CA 1
ATOM 664 C C . SER A 1 85 ? 22.918 -10.870 -36.065 1.00 46.91 85 SER A C 1
ATOM 666 O O . SER A 1 85 ? 22.859 -11.656 -37.001 1.00 46.91 85 SER A O 1
ATOM 668 N N . GLU A 1 86 ? 22.109 -11.008 -35.024 1.00 59.41 86 GLU A N 1
ATOM 669 C CA . GLU A 1 86 ? 21.093 -12.052 -34.952 1.00 59.41 86 GLU A CA 1
ATOM 670 C C . GLU A 1 86 ? 19.800 -11.580 -35.621 1.00 59.41 86 GLU A C 1
ATOM 672 O O . GLU A 1 86 ? 19.232 -10.548 -35.242 1.00 59.41 86 GLU A O 1
ATOM 677 N N . ASP A 1 87 ? 19.331 -12.362 -36.597 1.00 68.94 87 ASP A N 1
ATOM 678 C CA . ASP A 1 87 ? 18.104 -12.115 -37.350 1.00 68.94 87 ASP A CA 1
ATOM 679 C C . ASP A 1 87 ? 16.928 -11.759 -36.415 1.00 68.94 87 ASP A C 1
ATOM 681 O O . ASP A 1 87 ? 16.623 -12.505 -35.475 1.00 68.94 87 ASP A O 1
ATOM 685 N N . PRO A 1 88 ? 16.200 -10.653 -36.668 1.00 71.88 88 PRO A N 1
ATOM 686 C CA . PRO A 1 88 ? 15.074 -10.239 -35.826 1.00 71.88 88 PRO A CA 1
ATOM 687 C C . PRO A 1 88 ? 13.960 -11.298 -35.785 1.00 71.88 88 PRO A C 1
ATOM 689 O O . PRO A 1 88 ? 13.244 -11.408 -34.789 1.00 71.88 88 PRO A O 1
ATOM 692 N N . GLU A 1 89 ? 13.849 -12.113 -36.837 1.00 74.25 89 GLU A N 1
ATOM 693 C CA . GLU A 1 89 ? 12.924 -13.247 -36.928 1.00 74.25 89 GLU A CA 1
ATOM 694 C C . GLU A 1 89 ? 13.265 -14.356 -35.918 1.00 74.25 89 GLU A C 1
ATOM 696 O O . GLU A 1 89 ? 12.364 -14.920 -35.295 1.00 74.25 89 GLU A O 1
ATOM 701 N N . TYR A 1 90 ? 14.556 -14.627 -35.688 1.00 79.44 90 TYR A N 1
ATOM 702 C CA . TYR A 1 90 ? 15.014 -15.621 -34.714 1.00 79.44 90 TYR A CA 1
ATOM 703 C C . TYR A 1 90 ? 14.691 -15.184 -33.281 1.00 79.44 90 TYR A C 1
ATOM 705 O O . TYR A 1 90 ? 14.127 -15.953 -32.499 1.00 79.44 90 TYR A O 1
ATOM 713 N N . LYS A 1 91 ? 14.943 -13.909 -32.960 1.00 76.38 91 LYS A N 1
ATOM 714 C CA . LYS A 1 91 ? 14.636 -13.338 -31.638 1.00 76.38 91 LYS A CA 1
ATOM 715 C C . LYS A 1 91 ? 13.144 -13.388 -31.325 1.00 76.38 91 LYS A C 1
ATOM 717 O O . LYS A 1 91 ? 12.755 -13.768 -30.222 1.00 76.38 91 LYS A O 1
ATOM 722 N N . GLN A 1 92 ? 12.300 -13.051 -32.298 1.00 78.88 92 GLN A N 1
ATOM 723 C CA . GLN A 1 92 ? 10.848 -13.117 -32.126 1.00 78.88 92 GLN A CA 1
ATOM 724 C C . GLN A 1 92 ? 10.360 -14.559 -31.939 1.00 78.88 92 GLN A C 1
ATOM 726 O O . GLN A 1 92 ? 9.597 -14.831 -31.011 1.00 78.88 92 GLN A O 1
ATOM 731 N N . ALA A 1 93 ? 10.840 -15.505 -32.754 1.00 81.56 93 ALA A N 1
ATOM 732 C CA . ALA A 1 93 ? 10.481 -16.918 -32.620 1.00 81.56 93 ALA A CA 1
ATOM 733 C C . ALA A 1 93 ? 10.909 -17.508 -31.261 1.00 81.56 93 ALA A C 1
ATOM 735 O O . ALA A 1 93 ? 10.161 -18.285 -30.654 1.00 81.56 93 ALA A O 1
ATOM 736 N N . PHE A 1 94 ? 12.075 -17.103 -30.750 1.00 80.12 94 PHE A N 1
ATOM 737 C CA . PHE A 1 94 ? 12.573 -17.512 -29.440 1.00 80.12 94 PHE A CA 1
ATOM 738 C C . PHE A 1 94 ? 11.721 -16.953 -28.287 1.00 80.12 94 PHE A C 1
ATOM 740 O O . PHE A 1 94 ? 11.283 -17.711 -27.417 1.00 80.12 94 PHE A O 1
ATOM 747 N N . LEU A 1 95 ? 11.435 -15.647 -28.287 1.00 78.50 95 LEU A N 1
ATOM 748 C CA . LEU A 1 95 ? 10.710 -14.981 -27.197 1.00 78.50 95 LEU A CA 1
ATOM 749 C C . LEU A 1 95 ? 9.217 -15.352 -27.157 1.00 78.50 95 LEU A C 1
ATOM 751 O O . LEU A 1 95 ? 8.696 -15.717 -26.100 1.00 78.50 95 LEU A O 1
ATOM 755 N N . ASP A 1 96 ? 8.526 -15.302 -28.298 1.00 79.75 96 ASP A N 1
ATOM 756 C CA . ASP A 1 96 ? 7.069 -15.500 -28.355 1.00 79.75 96 ASP A CA 1
ATOM 757 C C . ASP A 1 96 ? 6.660 -16.974 -28.470 1.00 79.75 96 ASP A C 1
ATOM 759 O O . ASP A 1 96 ? 5.555 -17.366 -28.068 1.00 79.75 96 ASP A O 1
ATOM 763 N N . GLY A 1 97 ? 7.534 -17.797 -29.049 1.00 83.31 97 GLY A N 1
ATOM 764 C CA . GLY A 1 97 ? 7.283 -19.204 -29.334 1.00 83.31 97 GLY A CA 1
ATOM 765 C C . GLY A 1 97 ? 7.946 -20.125 -28.323 1.00 83.31 97 GLY A C 1
ATOM 766 O O . GLY A 1 97 ? 7.262 -20.810 -27.562 1.00 83.31 97 GLY A O 1
ATOM 767 N N . TYR A 1 98 ? 9.275 -20.161 -28.321 1.00 79.12 98 TYR A N 1
ATOM 768 C CA . TYR A 1 98 ? 10.027 -21.125 -27.521 1.00 79.12 98 TYR A CA 1
ATOM 769 C C . TYR A 1 98 ? 9.869 -20.875 -26.017 1.00 79.12 98 TYR A C 1
ATOM 771 O O . TYR A 1 98 ? 9.421 -21.764 -25.296 1.00 79.12 98 TYR A O 1
ATOM 779 N N . LEU A 1 99 ? 10.123 -19.651 -25.549 1.00 78.75 99 LEU A N 1
ATOM 780 C CA . LEU A 1 99 ? 10.109 -19.346 -24.117 1.00 78.75 99 LEU A CA 1
ATOM 781 C C . LEU A 1 99 ? 8.698 -19.401 -23.515 1.00 78.75 99 LEU A C 1
ATOM 783 O O . LEU A 1 99 ? 8.497 -19.911 -22.415 1.00 78.75 99 LEU A O 1
ATOM 787 N N . ARG A 1 100 ? 7.703 -18.883 -24.244 1.00 80.19 100 ARG A N 1
ATOM 788 C CA . ARG A 1 100 ? 6.324 -18.778 -23.748 1.00 80.19 100 ARG A CA 1
ATOM 789 C C . ARG A 1 100 ? 5.476 -20.025 -24.005 1.00 80.19 100 ARG A C 1
ATOM 791 O O . ARG A 1 100 ? 4.558 -20.294 -23.234 1.00 80.19 100 ARG A O 1
ATOM 798 N N . ARG A 1 101 ? 5.712 -20.739 -25.110 1.00 80.56 101 ARG A N 1
ATOM 799 C CA . ARG A 1 101 ? 4.849 -21.837 -25.590 1.00 80.56 101 ARG A CA 1
ATOM 800 C C . ARG A 1 101 ? 5.590 -23.162 -25.802 1.00 80.56 101 ARG A C 1
ATOM 802 O O . ARG A 1 101 ? 4.934 -24.144 -26.137 1.00 80.56 101 ARG A O 1
ATOM 809 N N . GLY A 1 102 ? 6.914 -23.210 -25.632 1.00 80.62 102 GLY A N 1
ATOM 810 C CA . GLY A 1 102 ? 7.722 -24.414 -25.866 1.00 80.62 102 GLY A CA 1
ATOM 811 C C . GLY A 1 102 ? 7.780 -24.844 -27.336 1.00 80.62 102 GLY A C 1
ATOM 812 O O . GLY A 1 102 ? 7.992 -26.017 -27.636 1.00 80.62 102 GLY A O 1
ATOM 813 N N . LEU A 1 103 ? 7.525 -23.928 -28.276 1.00 78.56 103 LEU A N 1
ATOM 814 C CA . LEU A 1 103 ? 7.467 -24.251 -29.703 1.00 78.56 103 LEU A CA 1
ATOM 815 C C . LEU A 1 103 ? 8.873 -24.261 -30.317 1.00 78.56 103 LEU A C 1
ATOM 817 O O . LEU A 1 103 ? 9.375 -23.233 -30.756 1.00 78.56 103 LEU A O 1
ATOM 821 N N . GLU A 1 104 ? 9.488 -25.442 -30.379 1.00 77.81 104 GLU A N 1
ATOM 822 C CA . GLU A 1 104 ? 10.858 -25.625 -30.893 1.00 77.81 104 GLU A CA 1
ATOM 823 C C . GLU A 1 104 ? 10.972 -25.680 -32.420 1.00 77.81 104 GLU 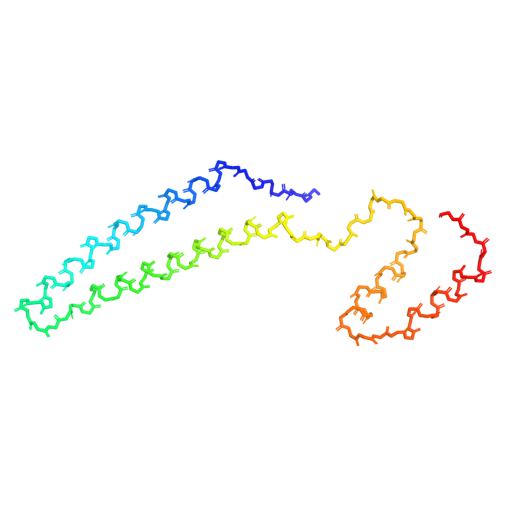A C 1
ATOM 825 O O . GLU A 1 104 ? 12.016 -25.359 -32.978 1.00 77.81 104 GLU A O 1
ATOM 830 N N . ARG A 1 105 ? 9.921 -26.134 -33.112 1.00 78.50 105 ARG A N 1
ATOM 831 C CA . ARG A 1 105 ? 9.948 -26.341 -34.571 1.00 78.50 105 ARG A CA 1
ATOM 832 C C . ARG A 1 105 ? 10.307 -25.083 -35.377 1.00 78.50 105 ARG A C 1
ATOM 834 O O . ARG A 1 105 ? 11.246 -25.176 -36.161 1.00 78.50 105 ARG A O 1
ATOM 841 N N . PRO A 1 106 ? 9.640 -23.925 -35.184 1.00 77.81 106 PRO A N 1
ATOM 842 C CA . PRO A 1 106 ? 9.970 -22.724 -35.953 1.00 77.81 106 PRO A CA 1
ATOM 843 C C . PRO A 1 106 ? 11.379 -22.206 -35.641 1.00 77.81 106 PRO A C 1
ATOM 845 O O . PRO A 1 106 ? 12.028 -21.642 -36.512 1.00 77.81 106 PRO A O 1
ATOM 848 N N . LEU A 1 107 ? 11.874 -22.437 -34.421 1.00 80.62 107 LEU A N 1
ATOM 849 C CA . LEU A 1 107 ? 13.223 -22.047 -34.022 1.00 80.62 107 LEU A CA 1
ATOM 850 C C . LEU A 1 107 ? 14.278 -22.885 -34.760 1.00 80.62 107 LEU A C 1
ATOM 852 O O . LEU A 1 107 ? 15.170 -22.329 -35.390 1.00 80.62 107 LEU A O 1
ATOM 856 N N . LYS A 1 108 ? 14.112 -24.213 -34.777 1.00 80.62 108 LYS A N 1
ATOM 857 C CA . LYS A 1 108 ? 15.023 -25.151 -35.458 1.00 80.62 108 LYS A CA 1
ATOM 858 C C . LYS A 1 108 ? 15.113 -24.920 -36.967 1.00 80.62 108 LYS A C 1
ATOM 860 O O . LYS A 1 108 ? 16.170 -25.116 -37.559 1.00 80.62 108 LYS A O 1
ATOM 865 N N . GLU A 1 109 ? 14.018 -24.5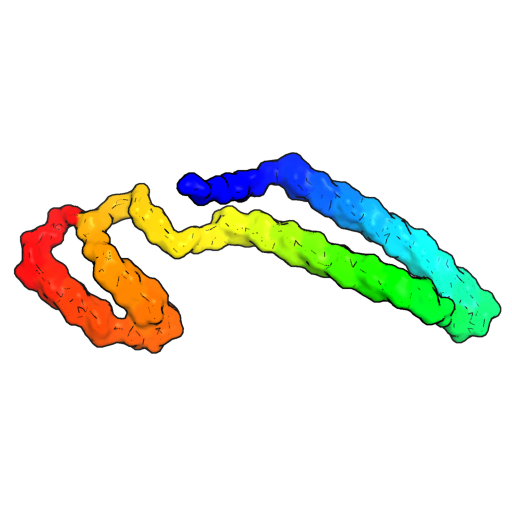10 -37.604 1.00 82.31 109 GLU A N 1
ATOM 866 C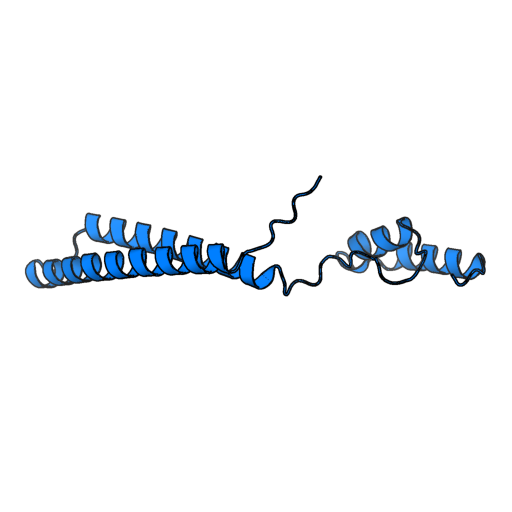 CA . GLU A 1 109 ? 14.009 -24.160 -39.031 1.00 82.31 109 GLU A CA 1
ATOM 867 C C . GLU A 1 109 ? 14.837 -22.896 -39.314 1.00 82.31 109 GLU A C 1
ATOM 869 O O . GLU A 1 109 ? 15.588 -22.853 -40.291 1.00 82.31 109 GLU A O 1
ATOM 874 N N . LEU A 1 110 ? 14.754 -21.896 -38.430 1.00 82.12 110 LEU A N 1
ATOM 875 C CA . LEU A 1 110 ? 15.556 -20.674 -38.511 1.00 82.12 110 LEU A CA 1
ATOM 876 C C . LEU A 1 110 ? 17.041 -20.943 -38.202 1.00 82.12 110 LEU A C 1
ATOM 878 O O . LEU A 1 110 ? 17.906 -20.421 -38.902 1.00 82.12 110 LEU A O 1
ATOM 882 N N . GLU A 1 111 ? 17.351 -21.824 -37.247 1.00 79.56 111 GLU A N 1
ATOM 883 C CA . GLU A 1 111 ? 18.727 -22.276 -36.967 1.00 79.56 111 GLU A CA 1
ATOM 884 C C . GLU A 1 111 ? 19.332 -23.031 -38.156 1.00 79.56 111 GLU A C 1
ATOM 886 O O . GLU A 1 111 ? 20.468 -22.775 -38.551 1.00 79.56 111 GLU A O 1
ATOM 891 N N . ALA A 1 112 ? 18.573 -23.943 -38.773 1.00 80.62 112 ALA A N 1
ATOM 892 C CA . ALA A 1 112 ? 19.020 -24.687 -39.949 1.00 80.62 112 ALA A CA 1
ATOM 893 C C . ALA A 1 112 ? 19.292 -23.762 -41.148 1.00 80.62 112 ALA A C 1
ATOM 895 O O . ALA A 1 112 ? 20.240 -23.986 -41.910 1.00 80.62 112 ALA A O 1
ATOM 896 N N . LYS A 1 113 ? 18.486 -22.702 -41.296 1.00 78.75 113 LYS A N 1
ATOM 897 C CA . LYS A 1 113 ? 18.691 -21.644 -42.292 1.00 78.75 113 LYS A CA 1
ATOM 898 C C . LYS A 1 113 ? 19.989 -20.879 -42.016 1.00 78.75 113 LYS A C 1
ATOM 900 O O . LYS A 1 113 ? 20.800 -20.767 -42.930 1.00 78.75 113 LYS A O 1
ATOM 905 N N . ALA A 1 114 ? 20.224 -20.454 -40.774 1.00 74.88 114 ALA A N 1
ATOM 906 C CA . ALA A 1 114 ? 21.446 -19.752 -40.372 1.00 74.88 114 ALA A CA 1
ATOM 907 C C . ALA A 1 114 ? 22.714 -20.611 -40.555 1.00 74.88 114 ALA A C 1
ATOM 909 O O . ALA A 1 114 ? 23.724 -20.140 -41.081 1.00 74.88 114 ALA A O 1
ATOM 910 N N . LEU A 1 115 ? 22.641 -21.901 -40.202 1.00 75.56 115 LEU A N 1
ATOM 911 C CA . LEU A 1 115 ? 23.716 -22.881 -40.405 1.00 75.56 115 LEU A CA 1
ATOM 912 C C . LEU A 1 115 ? 24.037 -23.099 -41.890 1.00 75.56 115 LEU A C 1
ATOM 914 O O . LEU A 1 115 ? 25.196 -23.290 -42.254 1.00 75.56 115 LEU A O 1
ATOM 918 N N . THR A 1 116 ? 23.020 -23.054 -42.754 1.00 72.62 116 THR A N 1
ATOM 919 C CA . THR A 1 116 ? 23.175 -23.206 -44.209 1.00 72.62 116 THR A CA 1
ATOM 920 C C . THR A 1 116 ? 23.786 -21.965 -44.860 1.00 72.62 116 THR A C 1
ATOM 922 O O . THR A 1 116 ? 24.531 -22.089 -45.831 1.00 72.62 116 THR A O 1
ATOM 925 N N . THR A 1 117 ? 23.505 -20.766 -44.3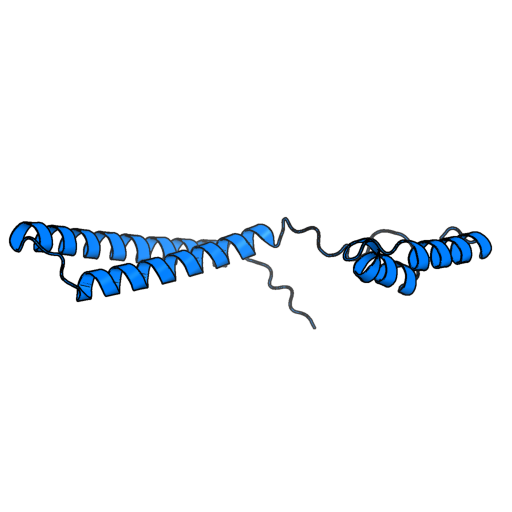43 1.00 69.19 117 THR A N 1
ATOM 926 C CA . THR A 1 117 ? 23.993 -19.500 -44.914 1.00 69.19 117 THR A CA 1
ATOM 927 C C . THR A 1 117 ? 25.398 -19.096 -44.469 1.00 69.19 117 THR A C 1
ATOM 929 O O . THR A 1 117 ? 25.859 -18.042 -44.889 1.00 69.19 117 THR A O 1
ATOM 932 N N . GLY A 1 118 ? 26.099 -19.922 -43.682 1.00 58.94 118 GLY A N 1
ATOM 933 C CA . GLY A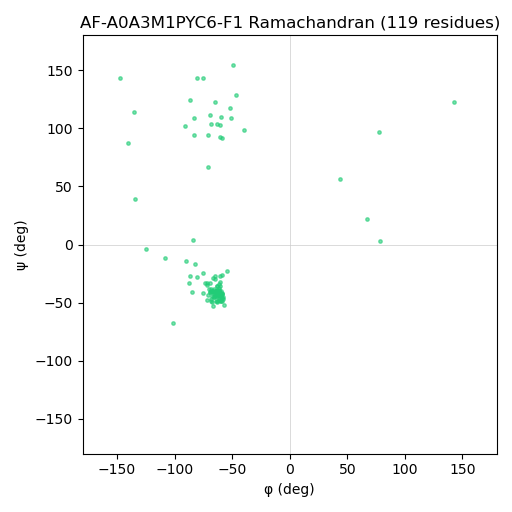 1 118 ? 27.554 -19.869 -43.502 1.00 58.94 118 GLY A CA 1
ATOM 934 C C . GLY A 1 118 ? 28.162 -18.475 -43.314 1.00 58.94 118 GLY A C 1
ATOM 935 O O . GLY A 1 118 ? 29.065 -18.109 -44.061 1.00 58.94 118 GLY A O 1
ATOM 936 N N . VAL A 1 119 ? 27.702 -17.709 -42.322 1.00 43.41 119 VAL A N 1
ATOM 937 C CA . VAL A 1 119 ? 28.394 -16.499 -41.851 1.00 43.41 119 VAL A CA 1
ATOM 938 C C . VAL A 1 119 ? 28.398 -16.502 -40.321 1.00 43.41 119 VAL A C 1
ATOM 940 O O . VAL A 1 119 ? 27.332 -16.394 -39.721 1.00 43.41 119 VAL A O 1
ATOM 943 N N . PRO A 1 120 ? 29.565 -16.622 -39.664 1.00 43.34 120 PRO A N 1
ATOM 944 C CA . PRO A 1 120 ? 29.735 -16.125 -38.308 1.00 43.34 120 PRO A CA 1
ATOM 945 C C . PRO A 1 120 ? 30.047 -14.621 -38.359 1.00 43.34 120 PRO A C 1
ATOM 947 O O . PRO A 1 120 ? 31.144 -14.251 -38.781 1.00 43.34 120 PRO A O 1
ATOM 950 N N . ALA A 1 121 ? 29.096 -13.773 -37.952 1.00 41.00 121 ALA A N 1
ATOM 951 C CA . ALA A 1 121 ? 29.322 -12.383 -37.519 1.00 41.00 121 ALA A CA 1
ATOM 952 C C . ALA A 1 121 ? 28.066 -11.786 -36.862 1.00 41.00 121 ALA A C 1
ATOM 954 O O . ALA A 1 121 ? 27.103 -11.474 -37.595 1.00 41.00 121 ALA A O 1
#

Radius of gyration: 26.34 Å; Cα contacts (8 Å, |Δi|>4): 51; chains: 1; bounding box: 48×37×72 Å

pLDDT: mean 73.96, std 14.39, range [33.22, 92.19]

Solvent-accessible surface area (backbone atoms only — not comparable to full-atom values): 7220 Å² total; per-residue (Å²): 136,82,82,76,79,74,84,47,75,65,57,56,51,52,53,51,51,54,50,51,52,53,49,53,54,47,50,57,53,50,53,50,38,55,51,45,20,73,73,70,74,51,63,54,68,70,56,51,52,50,50,53,50,52,53,54,51,51,54,48,51,52,50,51,52,50,51,59,62,45,56,80,70,45,78,60,83,77,75,85,81,76,86,69,74,66,56,70,66,55,56,49,38,42,57,68,27,31,74,73,66,66,41,55,66,72,44,53,54,50,50,53,50,52,65,69,64,72,68,95,94

Nearest PDB structures (foldseek):
  5iit-assembly2_B  TM=6.514E-01  e=2.774E+00  Saccharomyces cerevisiae S288C
  6vyp-assembly2_k  TM=3.291E-01  e=2.946E+00  Homo sapiens
  7uio-assembly1_Ak  TM=3.381E-01  e=7.263E+00  Saccharomyces cerevisiae S288C

Secondary structure (DSSP, 8-state):
--------HHHHHHHHHHHHHHHHHHHHHHHHHHHHHHHHSS--HHHHHHHHHHHHHHHHHHHHHHHHHHHHHS--S----SS----HHHHHIIIIIIIHH---HHHHHHHHHHHHT----

Foldseek 3Di:
DPPPPPPDPVVLVVLVVVLVVLVVVLVVLVVVQVVVCVVPVHGDVVSVVVNVVSVVVSVVSVVVSVVSVCPVVPCDLPPPPPDDPDDPQLSCCCPVPCPPPVHCVVNVVVVVVVVVVDDGD